Protein AF-A0A0S2DTB0-F1 (afdb_monomer_lite)

Foldseek 3Di:
DVLCVLLVVLLQVQLCVQLVLLCVFAPPDNVLSNLRSVQSSVLLVVLLVVLVVVCVVCVVVLVVQLVVCCVVPVGSDDPPPPPDVSLVVSLVRRLVSQLQSQLQSQLVSQVDPRGPHNRVRSVVSSVVSNVSSVVCSVSCCVSVVPD

Sequence (147 aa):
MKQVFYGFGVFVVAFLIGAGLARFGAPGDDTAMLIGGGMLAVGLVLGYKALEAVALLFAPVVLARMAVRWAATGSPVPRDQRGERGVWLARLIFIPLYGAYSLVTGAIVGAFPGGYGLFLTGLLYGVVGLVFAGLAVGVVLKWFGEN

Radius of gyration: 18.81 Å; chains: 1; bounding box: 42×32×57 Å

Organism: Lysobacter antibioticus (NCBI:txid84531)

Structure (mmCIF, N/CA/C/O backbone):
data_AF-A0A0S2DTB0-F1
#
_entry.id   AF-A0A0S2DTB0-F1
#
loop_
_atom_site.group_PDB
_atom_site.id
_atom_site.type_symbol
_atom_site.label_atom_id
_atom_site.label_alt_id
_atom_site.label_comp_id
_atom_site.label_asym_id
_atom_site.label_entity_id
_atom_site.label_seq_id
_atom_site.pdbx_PDB_ins_code
_atom_site.Cartn_x
_atom_site.Cartn_y
_atom_site.Cartn_z
_atom_site.occupancy
_atom_site.B_iso_or_equiv
_atom_site.auth_seq_id
_atom_site.auth_comp_id
_atom_site.auth_asym_id
_atom_site.auth_atom_id
_atom_site.pdbx_PDB_model_num
ATOM 1 N N . MET A 1 1 ? -9.201 -20.401 6.558 1.00 62.69 1 MET A N 1
ATOM 2 C CA . MET A 1 1 ? -8.931 -20.636 5.114 1.00 62.69 1 MET A CA 1
ATOM 3 C C . MET A 1 1 ? -9.378 -19.482 4.216 1.00 62.69 1 MET A C 1
ATOM 5 O O . MET A 1 1 ? -8.549 -19.002 3.459 1.00 62.69 1 MET A O 1
ATOM 9 N N . LYS A 1 2 ? -10.628 -18.987 4.296 1.00 70.56 2 LYS A N 1
ATOM 10 C CA . LYS A 1 2 ? -11.097 -17.860 3.454 1.00 70.56 2 LYS A CA 1
ATOM 11 C C . LYS A 1 2 ? -10.258 -16.579 3.621 1.00 70.56 2 LYS A C 1
ATOM 13 O O . LYS A 1 2 ? -9.874 -15.995 2.618 1.00 70.56 2 LYS A O 1
ATOM 18 N N . GLN A 1 3 ? -9.898 -16.211 4.857 1.00 68.69 3 GLN A N 1
ATOM 19 C CA . GLN A 1 3 ? -8.997 -15.082 5.157 1.00 68.69 3 GLN A CA 1
ATOM 20 C C . GLN A 1 3 ? -7.650 -15.190 4.426 1.00 68.69 3 GLN A C 1
ATOM 22 O O . GLN A 1 3 ? -7.238 -14.252 3.755 1.00 68.69 3 GLN A O 1
ATOM 27 N N . VAL A 1 4 ? -7.009 -16.363 4.484 1.00 71.38 4 VAL A N 1
ATOM 28 C CA . VAL A 1 4 ? -5.735 -16.633 3.796 1.00 71.38 4 VAL A CA 1
ATOM 29 C C . VAL A 1 4 ? -5.893 -16.495 2.282 1.00 71.38 4 VAL A C 1
ATOM 31 O O . VAL A 1 4 ? -5.035 -15.909 1.637 1.00 71.38 4 VAL A O 1
ATOM 34 N N . PHE A 1 5 ? -7.005 -16.971 1.717 1.00 79.38 5 PHE A N 1
ATOM 35 C CA . PHE A 1 5 ? -7.250 -16.916 0.275 1.00 79.38 5 PHE A CA 1
ATOM 36 C C . PHE A 1 5 ? -7.508 -15.489 -0.230 1.00 79.38 5 PHE A C 1
ATOM 38 O O . PHE A 1 5 ? -6.932 -15.079 -1.233 1.00 79.38 5 PHE A O 1
ATOM 45 N N . TYR A 1 6 ? -8.331 -14.706 0.478 1.00 77.00 6 TYR A N 1
ATOM 46 C CA . TYR A 1 6 ? -8.569 -13.300 0.135 1.00 77.00 6 TYR A CA 1
ATOM 47 C C . TYR A 1 6 ? -7.332 -12.442 0.376 1.00 77.00 6 TYR A C 1
ATOM 49 O O . TYR A 1 6 ? -7.010 -11.602 -0.459 1.00 77.00 6 TYR A O 1
ATOM 57 N N . GLY A 1 7 ? -6.613 -12.682 1.474 1.00 76.88 7 GLY A N 1
ATOM 58 C CA . GLY A 1 7 ? -5.353 -12.012 1.749 1.00 76.88 7 GLY A CA 1
ATOM 59 C C . GLY A 1 7 ? -4.335 -12.279 0.652 1.00 76.88 7 GLY A C 1
ATOM 60 O O . GLY A 1 7 ? -3.883 -11.344 -0.000 1.00 76.88 7 GLY A O 1
ATOM 61 N N . PHE A 1 8 ? -4.061 -13.552 0.370 1.00 82.62 8 PHE A N 1
ATOM 62 C CA . PHE A 1 8 ? -3.176 -13.961 -0.717 1.00 82.62 8 PHE A CA 1
ATOM 63 C C . PHE A 1 8 ? -3.614 -13.390 -2.072 1.00 82.62 8 PHE A C 1
ATOM 65 O O . PHE A 1 8 ? -2.783 -12.876 -2.813 1.00 82.62 8 PHE A O 1
ATOM 72 N N . GLY A 1 9 ? -4.916 -13.389 -2.370 1.00 85.94 9 GLY A N 1
ATOM 73 C CA . GLY A 1 9 ? -5.456 -12.789 -3.589 1.00 85.94 9 GLY A CA 1
ATOM 74 C C . GLY A 1 9 ? -5.116 -11.302 -3.725 1.00 85.94 9 GLY A C 1
ATOM 75 O O . GLY A 1 9 ? -4.672 -10.876 -4.787 1.00 85.94 9 GLY A O 1
ATOM 76 N N . VAL A 1 10 ? -5.244 -10.516 -2.652 1.00 87.00 10 VAL A N 1
ATOM 77 C CA . VAL A 1 10 ? -4.880 -9.087 -2.665 1.00 87.00 10 VAL A CA 1
ATOM 78 C C . VAL A 1 10 ? -3.371 -8.900 -2.861 1.00 87.00 10 VAL A C 1
ATOM 80 O O . VAL A 1 10 ? -2.971 -8.014 -3.614 1.00 87.00 10 VAL A O 1
ATOM 83 N N . PHE A 1 11 ? -2.539 -9.761 -2.266 1.00 88.88 11 PHE A N 1
ATOM 84 C CA . PHE A 1 11 ? -1.087 -9.762 -2.489 1.00 88.88 11 PHE A CA 1
ATOM 85 C C . PHE A 1 11 ? -0.717 -10.054 -3.944 1.00 88.88 11 PHE A C 1
ATOM 87 O O . PHE A 1 11 ? 0.088 -9.331 -4.529 1.00 88.88 11 PHE A O 1
ATOM 94 N N . VAL A 1 12 ? -1.326 -11.079 -4.543 1.00 91.88 12 VAL A N 1
ATOM 95 C CA . VAL A 1 12 ? -1.089 -11.442 -5.945 1.00 91.88 12 VAL A CA 1
ATOM 96 C C . VAL A 1 12 ? -1.540 -10.320 -6.874 1.00 91.88 12 VAL A C 1
ATOM 98 O O . VAL A 1 12 ? -0.808 -9.957 -7.789 1.00 91.88 12 VAL A O 1
ATOM 101 N N . VAL A 1 13 ? -2.705 -9.718 -6.627 1.00 92.25 13 VAL A N 1
ATOM 102 C CA . VAL A 1 13 ? -3.189 -8.589 -7.433 1.00 92.25 13 VAL A CA 1
ATOM 103 C C . VAL A 1 13 ? -2.250 -7.388 -7.316 1.00 92.25 13 VAL A C 1
ATOM 105 O O . VAL A 1 13 ? -1.893 -6.812 -8.340 1.00 92.25 13 VAL A O 1
ATOM 108 N N . ALA A 1 14 ? -1.791 -7.040 -6.111 1.00 90.12 14 ALA A N 1
ATOM 109 C CA . ALA A 1 14 ? -0.823 -5.958 -5.922 1.00 90.12 14 ALA A CA 1
ATOM 110 C C . ALA A 1 14 ? 0.488 -6.226 -6.668 1.00 90.12 14 ALA A C 1
ATOM 112 O O . ALA A 1 14 ? 1.017 -5.332 -7.330 1.00 90.12 14 ALA A O 1
ATOM 113 N N . PHE A 1 15 ? 0.973 -7.468 -6.615 1.00 92.44 15 PHE A N 1
ATOM 114 C CA . PHE A 1 15 ? 2.161 -7.883 -7.347 1.00 92.44 15 PHE A CA 1
ATOM 115 C C . PHE A 1 15 ? 1.976 -7.747 -8.861 1.00 92.44 15 PHE A C 1
ATOM 117 O O . PHE A 1 15 ? 2.818 -7.159 -9.532 1.00 92.44 15 PHE A O 1
ATOM 124 N N . LEU A 1 16 ? 0.860 -8.241 -9.402 1.00 93.50 16 LEU A N 1
ATOM 125 C CA . LEU A 1 16 ? 0.563 -8.162 -10.833 1.00 93.50 16 LEU A CA 1
ATOM 126 C C . LEU A 1 16 ? 0.402 -6.718 -11.310 1.00 93.50 16 LEU A C 1
ATOM 128 O O . LEU A 1 16 ? 0.903 -6.374 -12.378 1.00 93.50 16 LEU A O 1
ATOM 132 N N . ILE A 1 17 ? -0.248 -5.864 -10.513 1.00 92.06 17 ILE A N 1
ATOM 133 C CA . ILE A 1 17 ? -0.342 -4.430 -10.794 1.00 92.06 17 ILE A CA 1
ATOM 134 C C . ILE A 1 17 ? 1.063 -3.830 -10.827 1.00 92.06 17 ILE A C 1
ATOM 136 O O . ILE A 1 17 ? 1.420 -3.190 -11.809 1.00 92.06 17 ILE A O 1
ATOM 140 N N . GLY A 1 18 ? 1.890 -4.068 -9.809 1.00 89.62 18 GLY A N 1
ATOM 141 C CA . GLY A 1 18 ? 3.231 -3.491 -9.752 1.00 89.62 18 GLY A CA 1
ATOM 142 C C . GLY A 1 18 ? 4.176 -3.995 -10.836 1.00 89.62 18 GLY A C 1
ATOM 143 O O . GLY A 1 18 ? 4.921 -3.194 -11.392 1.00 89.62 18 GLY A O 1
ATOM 144 N N . ALA A 1 19 ? 4.116 -5.275 -11.193 1.00 89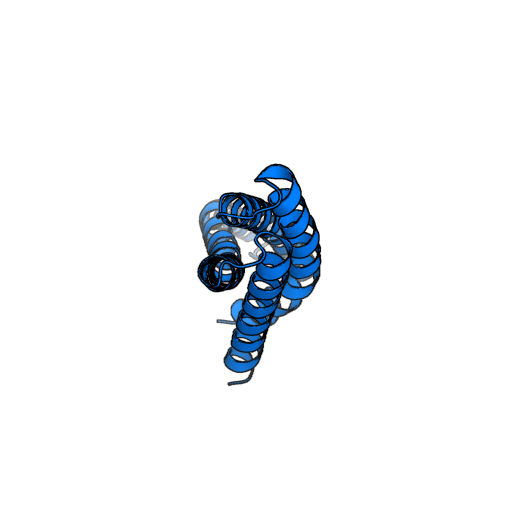.31 19 ALA A N 1
ATOM 145 C CA . ALA A 1 19 ? 4.888 -5.833 -12.300 1.00 89.31 19 ALA A CA 1
ATOM 146 C C . ALA A 1 19 ? 4.391 -5.305 -13.656 1.00 89.31 19 ALA A C 1
ATOM 148 O O . ALA A 1 19 ? 5.186 -4.947 -14.525 1.00 89.31 19 ALA A O 1
ATOM 149 N N . GLY A 1 20 ? 3.070 -5.189 -13.823 1.00 90.12 20 GLY A N 1
ATOM 150 C CA . GLY A 1 20 ? 2.453 -4.618 -15.015 1.00 90.12 20 GLY A CA 1
ATOM 151 C C . GLY A 1 20 ? 2.833 -3.153 -15.214 1.00 90.12 20 GLY A C 1
ATOM 152 O O . GLY A 1 20 ? 3.265 -2.776 -16.299 1.00 90.12 20 GLY A O 1
ATOM 153 N N . LEU A 1 21 ? 2.745 -2.337 -14.161 1.00 88.25 21 LEU A N 1
ATOM 154 C CA . LEU A 1 21 ? 3.161 -0.935 -14.199 1.00 88.25 21 LEU A CA 1
ATOM 155 C C . LEU A 1 21 ? 4.661 -0.791 -14.464 1.00 88.25 21 LEU A C 1
ATOM 157 O O . LEU A 1 21 ? 5.049 0.132 -15.170 1.00 88.25 21 LEU A O 1
ATOM 161 N N . ALA A 1 22 ? 5.494 -1.706 -13.968 1.00 87.38 22 ALA A N 1
ATOM 162 C CA . ALA A 1 22 ? 6.937 -1.669 -14.192 1.00 87.38 22 ALA A CA 1
ATOM 163 C C . ALA A 1 22 ? 7.291 -1.930 -15.652 1.00 87.38 22 ALA A C 1
ATOM 165 O O . ALA A 1 22 ? 8.184 -1.284 -16.185 1.00 87.38 22 ALA A O 1
ATOM 166 N N . ARG A 1 23 ? 6.535 -2.796 -16.334 1.00 86.31 23 ARG A N 1
ATOM 167 C CA . ARG A 1 23 ? 6.694 -3.011 -17.775 1.00 86.31 23 ARG A CA 1
ATOM 168 C C . ARG A 1 23 ? 6.450 -1.744 -18.592 1.00 86.31 23 ARG A C 1
ATOM 170 O O . ARG A 1 23 ? 7.075 -1.571 -19.634 1.00 86.31 23 ARG A O 1
ATOM 177 N N . PHE A 1 24 ? 5.555 -0.875 -18.127 1.00 83.50 24 PHE A N 1
ATOM 178 C CA . PHE A 1 24 ? 5.379 0.450 -18.713 1.00 83.50 24 PHE A CA 1
ATOM 179 C C . PHE A 1 24 ? 6.428 1.434 -18.199 1.00 83.50 24 PHE A C 1
ATOM 181 O O . PHE A 1 24 ? 6.932 2.221 -18.974 1.00 83.50 24 PHE A O 1
ATOM 188 N N . GLY A 1 25 ? 6.768 1.417 -16.914 1.00 78.06 25 GLY A N 1
ATOM 189 C CA . GLY A 1 25 ? 7.648 2.413 -16.307 1.00 78.06 25 GLY A CA 1
ATOM 190 C C . GLY A 1 25 ? 9.125 2.268 -16.668 1.00 78.06 25 GLY A C 1
ATOM 191 O O . GLY A 1 25 ? 9.804 3.287 -16.754 1.00 78.06 25 GLY A O 1
ATOM 192 N N . ALA A 1 26 ? 9.589 1.037 -16.884 1.00 82.06 26 ALA A N 1
ATOM 193 C CA . ALA A 1 26 ? 10.951 0.646 -17.244 1.00 82.06 26 ALA A CA 1
ATOM 194 C C . ALA A 1 26 ? 10.910 -0.529 -18.247 1.00 82.06 26 ALA A C 1
ATOM 196 O O . ALA A 1 26 ? 11.148 -1.687 -17.885 1.00 82.06 26 ALA A O 1
ATOM 197 N N . PRO A 1 27 ? 10.535 -0.265 -19.512 1.00 78.00 27 PRO A N 1
ATOM 198 C CA . PRO A 1 27 ? 10.442 -1.300 -20.531 1.00 78.00 27 PRO A CA 1
ATOM 199 C C . PRO A 1 27 ? 11.817 -1.921 -20.812 1.00 78.00 27 PRO A C 1
ATOM 201 O O . PRO A 1 27 ? 12.748 -1.231 -21.218 1.00 78.00 27 PRO A O 1
ATOM 204 N N . GLY A 1 28 ? 11.920 -3.242 -20.648 1.00 75.25 28 GLY A N 1
ATOM 205 C CA . GLY A 1 28 ? 13.123 -4.014 -20.983 1.00 75.25 28 GLY A CA 1
ATOM 206 C C . GLY A 1 28 ? 13.966 -4.476 -19.792 1.00 75.25 28 GLY A C 1
ATOM 207 O O . GLY A 1 28 ? 14.948 -5.176 -20.019 1.00 75.25 28 GLY A O 1
ATOM 208 N N . ASP A 1 29 ? 13.581 -4.146 -18.554 1.00 82.38 29 ASP A N 1
ATOM 209 C CA . ASP A 1 29 ? 14.237 -4.655 -17.343 1.00 82.38 29 ASP A CA 1
ATOM 210 C C . ASP A 1 29 ? 13.288 -5.556 -16.531 1.00 82.38 29 ASP A C 1
ATOM 212 O O . ASP A 1 29 ? 12.382 -5.096 -15.829 1.00 82.38 29 ASP A O 1
ATOM 216 N N . ASP A 1 30 ? 13.503 -6.870 -16.617 1.00 85.38 30 ASP A N 1
ATOM 217 C CA . ASP A 1 30 ? 12.714 -7.867 -15.882 1.00 85.38 30 ASP A CA 1
ATOM 218 C C . ASP A 1 30 ? 12.893 -7.740 -14.357 1.00 85.38 30 ASP A C 1
ATOM 220 O O . ASP A 1 30 ? 11.992 -8.074 -13.578 1.00 85.38 30 ASP A O 1
ATOM 224 N N . THR A 1 31 ? 14.022 -7.187 -13.907 1.00 86.50 31 THR A N 1
ATOM 225 C CA . THR A 1 31 ? 14.295 -6.916 -12.490 1.00 86.50 31 THR A CA 1
ATOM 226 C C . THR A 1 31 ? 13.369 -5.826 -11.966 1.00 86.50 31 THR A C 1
ATOM 228 O O . THR A 1 31 ? 12.828 -5.948 -10.865 1.00 86.50 31 THR A O 1
ATOM 231 N N . ALA A 1 32 ? 13.122 -4.789 -12.771 1.00 85.62 32 ALA A N 1
ATOM 232 C CA . ALA A 1 32 ? 12.196 -3.716 -12.428 1.00 85.62 32 ALA A CA 1
ATOM 233 C C . ALA A 1 32 ? 10.760 -4.242 -12.260 1.00 85.62 32 ALA A C 1
ATOM 235 O O . ALA A 1 32 ? 10.029 -3.755 -11.397 1.00 85.62 32 ALA A O 1
ATOM 236 N N . MET A 1 33 ? 10.368 -5.283 -13.008 1.00 87.06 33 MET A N 1
ATOM 237 C CA . MET A 1 33 ? 9.063 -5.937 -12.842 1.00 87.06 33 MET A CA 1
ATOM 238 C C . MET A 1 33 ? 8.941 -6.669 -11.509 1.00 87.06 33 MET A C 1
ATOM 240 O O . MET A 1 33 ? 7.942 -6.503 -10.804 1.00 87.06 33 MET A O 1
ATOM 244 N N . LEU A 1 34 ? 9.963 -7.442 -11.137 1.00 89.19 34 LEU A N 1
ATOM 245 C CA . LEU A 1 34 ? 9.988 -8.159 -9.862 1.00 89.19 34 LEU A CA 1
ATOM 246 C C . LEU A 1 34 ? 10.021 -7.194 -8.675 1.00 89.19 34 LEU A C 1
ATOM 248 O O . LEU A 1 34 ? 9.300 -7.397 -7.698 1.00 89.19 34 LEU A O 1
ATOM 252 N N . ILE A 1 35 ? 10.812 -6.125 -8.773 1.00 88.69 35 ILE A N 1
ATOM 253 C CA . ILE A 1 35 ? 10.922 -5.100 -7.732 1.00 88.69 35 ILE A CA 1
ATOM 254 C C . ILE A 1 35 ? 9.624 -4.302 -7.637 1.00 88.69 35 ILE A C 1
ATOM 256 O O . ILE A 1 35 ? 9.082 -4.161 -6.545 1.00 88.69 35 ILE A O 1
ATOM 260 N N . GLY A 1 36 ? 9.069 -3.846 -8.761 1.00 87.75 36 GLY A N 1
ATOM 261 C CA . GLY A 1 36 ? 7.815 -3.100 -8.790 1.00 87.75 36 GLY A CA 1
ATOM 262 C C . GLY A 1 36 ? 6.645 -3.902 -8.224 1.00 87.75 36 GLY A C 1
ATOM 263 O O . GLY A 1 36 ? 5.905 -3.392 -7.383 1.00 87.75 36 GLY A O 1
ATOM 264 N N . GLY A 1 37 ? 6.497 -5.166 -8.632 1.00 88.12 37 GLY A N 1
ATOM 265 C CA . GLY A 1 37 ? 5.479 -6.069 -8.094 1.00 88.12 37 GLY A CA 1
ATOM 266 C C . GLY A 1 37 ? 5.705 -6.398 -6.619 1.00 88.12 37 GLY A C 1
ATOM 267 O O . GLY A 1 37 ? 4.792 -6.275 -5.800 1.00 88.12 37 GLY A O 1
ATOM 268 N N . GLY A 1 38 ? 6.932 -6.779 -6.262 1.00 90.38 38 GLY A N 1
ATOM 269 C CA . GLY A 1 38 ? 7.299 -7.151 -4.898 1.00 90.38 38 GLY A CA 1
ATOM 270 C C . GLY A 1 38 ? 7.101 -6.004 -3.912 1.00 90.38 38 GLY A C 1
ATOM 271 O O . GLY A 1 38 ? 6.484 -6.192 -2.867 1.00 90.38 38 GLY A O 1
ATOM 272 N N . MET A 1 39 ? 7.548 -4.799 -4.262 1.00 90.88 39 MET A N 1
ATOM 273 C CA . MET A 1 39 ? 7.382 -3.620 -3.418 1.00 90.88 39 MET A CA 1
ATOM 274 C C . MET A 1 39 ? 5.907 -3.253 -3.253 1.00 90.88 39 MET A C 1
ATOM 276 O O . MET A 1 39 ? 5.462 -3.099 -2.120 1.00 90.88 39 MET A O 1
ATOM 280 N N . LEU A 1 40 ? 5.104 -3.203 -4.323 1.00 89.75 40 LEU A N 1
ATOM 281 C CA . LEU A 1 40 ? 3.667 -2.900 -4.192 1.00 89.75 40 LEU A CA 1
ATOM 282 C C . LEU A 1 40 ? 2.930 -3.905 -3.292 1.00 89.75 40 LEU A C 1
ATOM 284 O O . LEU A 1 40 ? 2.049 -3.521 -2.515 1.00 89.75 40 LEU A O 1
ATOM 288 N N . ALA A 1 41 ? 3.314 -5.180 -3.359 1.00 90.62 41 ALA A N 1
ATOM 289 C CA . ALA A 1 41 ? 2.809 -6.219 -2.472 1.00 90.62 41 ALA A CA 1
ATOM 290 C C . ALA A 1 41 ? 3.271 -6.007 -1.015 1.00 90.62 41 ALA A C 1
ATOM 292 O O . ALA A 1 41 ? 2.450 -6.034 -0.099 1.00 90.62 41 ALA A O 1
ATOM 293 N N . VAL A 1 42 ? 4.554 -5.712 -0.780 1.00 90.88 42 VAL A N 1
ATOM 294 C CA . VAL A 1 42 ? 5.093 -5.377 0.555 1.00 90.88 42 VAL A CA 1
ATOM 295 C C . VAL A 1 42 ? 4.420 -4.135 1.145 1.00 90.88 42 VAL A C 1
ATOM 297 O O . VAL A 1 42 ? 4.148 -4.095 2.347 1.00 90.88 42 VAL A O 1
ATOM 300 N N . GLY A 1 43 ? 4.064 -3.157 0.311 1.00 86.81 43 GLY A N 1
ATOM 301 C CA . GLY A 1 43 ? 3.324 -1.965 0.716 1.00 86.81 43 GLY A CA 1
ATOM 302 C C . GLY A 1 43 ? 2.017 -2.284 1.447 1.00 86.81 43 GLY A C 1
ATOM 303 O O . GLY A 1 43 ? 1.616 -1.531 2.332 1.00 86.81 43 GLY A O 1
ATOM 304 N N . LEU A 1 44 ? 1.373 -3.423 1.151 1.00 87.25 44 LEU A N 1
ATOM 305 C CA . LEU A 1 44 ? 0.144 -3.846 1.832 1.00 87.25 44 LEU A CA 1
ATOM 306 C C . LEU A 1 44 ? 0.424 -4.260 3.275 1.00 87.25 44 LEU A C 1
ATOM 308 O O . LEU A 1 44 ? -0.315 -3.869 4.178 1.00 87.25 44 LEU A O 1
ATOM 312 N N . VAL A 1 45 ? 1.509 -5.014 3.493 1.00 87.06 45 VAL A N 1
ATOM 313 C CA . VAL A 1 45 ? 1.978 -5.381 4.839 1.00 87.06 45 VAL A CA 1
ATOM 314 C C . VAL A 1 45 ? 2.303 -4.118 5.616 1.00 87.06 45 VAL A C 1
ATOM 316 O O . VAL A 1 45 ? 1.893 -3.979 6.764 1.00 87.06 45 VAL A O 1
ATOM 319 N N . LEU A 1 46 ? 3.016 -3.190 4.981 1.00 87.38 46 LEU A N 1
ATOM 320 C CA . LEU A 1 46 ? 3.458 -1.956 5.613 1.00 87.38 46 LEU A CA 1
ATOM 321 C C . LEU A 1 46 ? 2.266 -1.069 5.996 1.00 87.38 46 LEU A C 1
ATOM 323 O O . LEU A 1 46 ? 2.197 -0.589 7.126 1.00 87.38 46 LEU A O 1
ATOM 327 N N . GLY A 1 47 ? 1.281 -0.939 5.104 1.00 83.88 47 GLY A N 1
ATOM 328 C CA . GLY A 1 47 ? 0.021 -0.254 5.378 1.00 83.88 47 GLY A CA 1
ATOM 329 C C . GLY A 1 47 ? -0.760 -0.892 6.526 1.00 83.88 47 GLY A C 1
ATOM 330 O O . GLY A 1 47 ? -1.226 -0.194 7.424 1.00 83.88 47 GLY A O 1
ATOM 331 N N . TYR A 1 48 ? -0.858 -2.222 6.541 1.00 83.62 48 TYR A N 1
ATOM 332 C CA . TYR A 1 48 ? -1.528 -2.956 7.611 1.00 83.62 48 TYR A CA 1
ATOM 333 C C . TYR A 1 48 ? -0.803 -2.810 8.963 1.00 83.62 48 TYR A C 1
ATOM 335 O O . TYR A 1 48 ? -1.427 -2.499 9.975 1.00 83.62 48 TYR A O 1
ATOM 343 N N . LYS A 1 49 ? 0.526 -2.940 8.992 1.00 84.50 49 LYS A N 1
ATOM 344 C CA . LYS A 1 49 ? 1.324 -2.760 10.214 1.00 84.50 49 LYS A CA 1
ATOM 345 C C . LYS A 1 49 ? 1.315 -1.329 10.730 1.00 84.50 49 LYS A C 1
ATOM 347 O O . LYS A 1 49 ? 1.340 -1.123 11.940 1.00 84.50 49 LYS A O 1
ATOM 352 N N . ALA A 1 50 ? 1.207 -0.340 9.851 1.00 82.88 50 ALA A N 1
ATOM 353 C CA . ALA A 1 50 ? 1.018 1.037 10.278 1.00 82.88 50 ALA A CA 1
ATOM 354 C C . ALA A 1 50 ? -0.331 1.249 10.978 1.00 82.88 50 ALA A C 1
ATOM 356 O O . ALA A 1 50 ? -0.388 1.991 11.955 1.00 82.88 50 ALA A O 1
ATOM 357 N N . LEU A 1 51 ? -1.402 0.572 10.544 1.00 82.81 51 LEU A N 1
ATOM 358 C CA . LEU A 1 51 ? -2.685 0.615 11.254 1.00 82.81 51 LEU A CA 1
ATOM 359 C C . LEU A 1 51 ? -2.563 0.056 12.674 1.00 82.81 51 LEU A C 1
ATOM 361 O O . LEU A 1 51 ? -3.048 0.686 13.613 1.00 82.81 51 LEU A O 1
ATOM 365 N N . GLU A 1 52 ? -1.881 -1.080 12.841 1.00 80.56 52 GLU A N 1
ATOM 366 C CA . GLU A 1 52 ? -1.598 -1.653 14.164 1.00 80.56 52 GLU A CA 1
ATOM 367 C C . GLU A 1 52 ? -0.761 -0.695 15.026 1.00 80.56 52 GLU A C 1
ATOM 369 O O . GLU A 1 52 ? -1.092 -0.452 16.185 1.00 80.56 52 GLU A O 1
ATOM 374 N N . ALA A 1 53 ? 0.292 -0.101 14.458 1.00 82.69 53 ALA A N 1
ATOM 375 C CA . ALA A 1 53 ? 1.161 0.834 15.168 1.00 82.69 53 ALA A CA 1
ATOM 376 C C . ALA A 1 53 ? 0.406 2.087 15.635 1.00 82.69 53 ALA A C 1
ATOM 378 O O . ALA A 1 53 ? 0.559 2.517 16.778 1.00 82.69 53 ALA A O 1
ATOM 379 N N . VAL A 1 54 ? -0.453 2.652 14.781 1.00 81.44 54 VAL A N 1
ATOM 380 C CA . VAL A 1 54 ? -1.300 3.791 15.152 1.00 81.44 54 VAL A CA 1
ATOM 381 C C . VAL A 1 54 ? -2.301 3.379 16.231 1.00 81.44 54 VAL A C 1
ATOM 383 O O . VAL A 1 54 ? -2.464 4.096 17.216 1.00 81.44 54 VAL A O 1
ATOM 386 N N . ALA A 1 55 ? -2.932 2.209 16.109 1.00 78.62 55 ALA A N 1
ATOM 387 C CA . ALA A 1 55 ? -3.843 1.708 17.135 1.00 78.62 55 ALA A CA 1
ATOM 388 C C . ALA A 1 55 ? -3.147 1.556 18.499 1.00 78.62 55 ALA A C 1
ATOM 390 O O . ALA A 1 55 ? -3.697 1.984 19.513 1.00 78.62 55 ALA A O 1
ATOM 391 N N . LEU A 1 56 ? -1.919 1.028 18.523 1.00 81.38 56 LEU A N 1
ATOM 392 C CA . LEU A 1 56 ? -1.101 0.906 19.733 1.00 81.38 56 LEU A CA 1
ATOM 393 C C . LEU A 1 56 ? -0.724 2.268 20.322 1.00 81.38 56 LEU A C 1
ATOM 395 O O . LEU A 1 56 ? -0.809 2.451 21.535 1.00 81.38 56 LEU A O 1
ATOM 399 N N . LEU A 1 57 ? -0.370 3.242 19.482 1.00 82.25 57 LEU A N 1
ATOM 400 C CA . LEU A 1 57 ? -0.028 4.594 19.926 1.00 82.25 57 LEU A CA 1
ATOM 401 C C . LEU A 1 57 ? -1.215 5.296 20.602 1.00 82.25 57 LEU A C 1
ATOM 403 O O . LEU A 1 57 ? -1.044 6.006 21.592 1.00 82.25 57 LEU A O 1
ATOM 407 N N . PHE A 1 58 ? -2.428 5.081 20.088 1.00 77.81 58 PHE A N 1
ATOM 408 C CA . PHE A 1 58 ? -3.649 5.664 20.646 1.00 77.81 58 PHE A CA 1
ATOM 409 C C . PHE A 1 58 ? -4.300 4.811 21.741 1.00 77.81 58 PHE A C 1
ATOM 411 O O . PHE A 1 58 ? -5.190 5.310 22.437 1.00 77.81 58 PHE A O 1
ATOM 418 N N . ALA A 1 59 ? -3.851 3.571 21.956 1.00 77.38 59 ALA A N 1
ATOM 419 C CA . ALA A 1 59 ? -4.400 2.683 22.977 1.00 77.38 59 ALA A CA 1
ATOM 420 C C . ALA A 1 59 ? -4.415 3.313 24.387 1.00 77.38 59 ALA A C 1
ATOM 422 O O . ALA A 1 59 ? -5.473 3.269 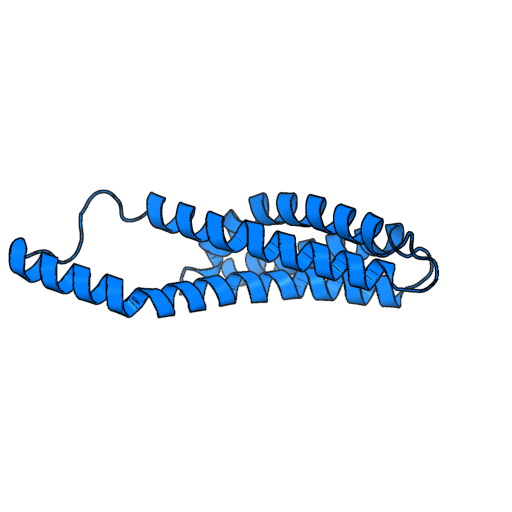25.018 1.00 77.38 59 ALA A O 1
ATOM 423 N N . PRO A 1 60 ? -3.352 3.992 24.876 1.00 77.50 60 PRO A N 1
ATOM 424 C CA . PRO A 1 60 ? -3.372 4.634 26.194 1.00 77.50 60 PRO A CA 1
ATOM 425 C C . PRO A 1 60 ? -4.454 5.714 26.320 1.00 77.50 60 PRO A C 1
ATOM 427 O O . PRO A 1 60 ? -5.140 5.802 27.337 1.00 77.50 60 PRO A O 1
ATOM 430 N N . VAL A 1 61 ? -4.658 6.511 25.268 1.00 80.00 61 VAL A N 1
ATOM 431 C CA . VAL A 1 61 ? -5.667 7.583 25.240 1.00 80.00 61 VAL A CA 1
ATOM 432 C C . VAL A 1 61 ? -7.078 6.999 25.233 1.00 80.00 61 VAL A C 1
ATOM 434 O O . VAL A 1 61 ? -7.971 7.499 25.922 1.00 80.00 61 VAL A O 1
ATOM 437 N N . VAL A 1 62 ? -7.288 5.930 24.463 1.00 75.62 62 VAL A N 1
ATOM 438 C CA . VAL A 1 62 ? -8.570 5.224 24.400 1.00 75.62 62 VAL A CA 1
ATOM 439 C C . VAL A 1 62 ? -8.894 4.585 25.750 1.00 75.62 62 VAL A C 1
ATOM 441 O O . VAL A 1 62 ? -9.999 4.783 26.253 1.00 75.62 62 VAL A O 1
ATOM 444 N N . LEU A 1 63 ? -7.930 3.905 26.376 1.00 76.62 63 LEU A N 1
ATOM 445 C CA . LEU A 1 63 ? -8.085 3.301 27.701 1.00 76.62 63 LEU A CA 1
ATOM 446 C C . LEU A 1 63 ? -8.370 4.354 28.779 1.00 76.62 63 LEU A C 1
ATOM 448 O O . LEU A 1 63 ? -9.299 4.180 29.565 1.00 76.62 63 LEU A O 1
ATOM 452 N N . ALA A 1 64 ? -7.657 5.484 28.771 1.00 79.94 64 ALA A N 1
ATOM 453 C CA . ALA A 1 64 ? -7.912 6.589 29.693 1.00 79.94 64 ALA A CA 1
ATOM 454 C C . ALA A 1 64 ? -9.336 7.151 29.535 1.00 79.94 64 ALA A C 1
ATOM 456 O O . ALA A 1 64 ? -10.041 7.367 30.520 1.00 79.94 64 ALA A O 1
ATOM 457 N N . ARG A 1 65 ? -9.813 7.326 28.295 1.00 77.69 65 ARG A N 1
ATOM 458 C CA . ARG A 1 65 ? -11.197 7.756 28.029 1.00 77.69 65 ARG A CA 1
ATOM 459 C C . ARG A 1 65 ? -12.233 6.723 28.465 1.00 77.69 65 ARG A C 1
ATOM 461 O O . ARG A 1 65 ? -13.287 7.116 28.965 1.00 77.69 65 ARG A O 1
ATOM 468 N N . MET A 1 66 ? -11.956 5.433 28.281 1.00 75.50 66 MET A N 1
ATOM 469 C CA . MET A 1 66 ? -12.823 4.353 28.762 1.00 75.50 66 MET A CA 1
ATOM 470 C C . MET A 1 66 ? -12.907 4.355 30.289 1.00 75.50 66 MET A C 1
ATOM 472 O O . MET A 1 66 ? -14.008 4.250 30.819 1.00 75.50 66 MET A O 1
ATOM 476 N N . ALA A 1 67 ? -11.787 4.559 30.987 1.00 80.44 67 ALA A N 1
ATOM 477 C CA . ALA A 1 67 ? -11.749 4.653 32.445 1.00 80.44 67 ALA A CA 1
ATOM 478 C C . ALA A 1 67 ? -12.545 5.861 32.968 1.00 80.44 67 ALA A C 1
ATOM 480 O O . ALA A 1 67 ? -13.386 5.707 33.850 1.00 80.44 67 ALA A O 1
ATOM 481 N N . VAL A 1 68 ? -12.359 7.045 32.370 1.00 81.69 68 VAL A N 1
ATOM 482 C CA . VAL A 1 68 ? -13.122 8.257 32.730 1.00 81.69 68 VAL A CA 1
ATOM 483 C C . VAL A 1 68 ? -14.621 8.065 32.490 1.00 81.69 68 VAL A C 1
ATOM 485 O O . VAL A 1 68 ? -15.443 8.442 33.322 1.00 81.69 68 VAL A O 1
ATOM 488 N N . ARG A 1 69 ? -15.008 7.447 31.370 1.00 78.19 69 ARG A N 1
ATOM 489 C CA . ARG A 1 69 ? -16.422 7.166 31.085 1.00 78.19 69 ARG A CA 1
ATOM 490 C C . ARG A 1 69 ? -17.012 6.114 31.998 1.00 78.19 69 ARG A C 1
ATOM 492 O O . ARG A 1 69 ? -18.156 6.265 32.413 1.00 78.19 69 ARG A O 1
ATOM 499 N N . TRP A 1 70 ? -16.255 5.075 32.312 1.00 80.88 70 TRP A N 1
ATOM 500 C CA . TRP A 1 70 ? -16.688 4.061 33.256 1.00 80.88 70 TRP A CA 1
ATOM 501 C C . TRP A 1 70 ? -16.949 4.679 34.633 1.00 80.88 70 TRP A C 1
ATOM 503 O O . TRP A 1 70 ? -18.009 4.437 35.202 1.00 80.88 70 TRP A O 1
ATOM 513 N N . ALA A 1 71 ? -16.074 5.582 35.087 1.00 79.06 71 ALA A N 1
ATOM 514 C CA . ALA A 1 71 ? -16.282 6.350 36.312 1.00 79.06 71 ALA A CA 1
ATOM 515 C C . ALA A 1 71 ? -17.530 7.256 36.259 1.00 79.06 71 ALA A C 1
ATOM 517 O O . ALA A 1 71 ? -18.227 7.393 37.257 1.00 79.06 71 ALA A O 1
ATOM 518 N N . ALA A 1 72 ? -17.840 7.853 35.104 1.00 82.62 72 ALA A N 1
ATOM 519 C CA . ALA A 1 72 ? -18.967 8.780 34.961 1.00 82.62 72 ALA A CA 1
ATOM 520 C C . ALA A 1 72 ? -20.327 8.114 34.666 1.00 82.62 72 ALA A C 1
ATOM 522 O O . ALA A 1 72 ? -21.368 8.665 35.004 1.00 82.62 72 ALA A O 1
ATOM 523 N N . THR A 1 73 ? -20.343 6.969 33.979 1.00 76.62 73 THR A N 1
ATOM 524 C CA . THR A 1 73 ? -21.568 6.378 33.396 1.00 76.62 73 THR A CA 1
ATOM 525 C C . THR A 1 73 ? -21.747 4.891 33.694 1.00 76.62 73 THR A C 1
ATOM 527 O O . THR A 1 73 ? -22.719 4.292 33.241 1.00 76.62 73 THR A O 1
ATOM 530 N N . GLY A 1 74 ? -20.813 4.255 34.411 1.00 79.19 74 GLY A N 1
ATOM 531 C CA . GLY A 1 74 ? -20.848 2.820 34.713 1.00 79.19 74 GLY A CA 1
ATOM 532 C C . GLY A 1 74 ? -20.636 1.908 33.497 1.00 79.19 74 GLY A C 1
ATOM 533 O O . GLY A 1 74 ? -20.533 0.693 33.652 1.00 79.19 74 GLY A O 1
ATOM 534 N N . SER A 1 75 ? -20.512 2.466 32.287 1.00 71.69 75 SER A N 1
ATOM 535 C CA . SER A 1 75 ? -20.264 1.719 31.055 1.00 71.69 75 SER A CA 1
ATOM 536 C C . SER A 1 75 ? -19.025 2.250 30.328 1.00 71.69 75 SER A C 1
ATOM 538 O O . SER A 1 75 ? -18.949 3.442 30.025 1.00 71.69 75 SER A O 1
ATOM 540 N N . PRO A 1 76 ? -18.043 1.390 30.008 1.00 63.59 76 PRO A N 1
ATOM 541 C CA . PRO A 1 76 ? -16.812 1.828 29.360 1.00 63.59 76 PRO A CA 1
ATOM 542 C C . PRO A 1 76 ? -16.987 2.158 27.869 1.00 63.59 76 PRO A C 1
ATOM 544 O O . PRO A 1 76 ? -16.101 2.788 27.290 1.00 63.59 76 PRO A O 1
ATOM 547 N N . VAL A 1 77 ? -18.090 1.756 27.211 1.00 63.44 77 VAL A N 1
ATOM 548 C CA . VAL A 1 77 ? -18.214 1.872 25.745 1.00 63.44 77 VAL A CA 1
ATOM 549 C C . VAL A 1 77 ? -19.590 2.381 25.287 1.00 63.44 77 VAL A C 1
ATOM 551 O O . VAL A 1 77 ? -20.606 1.810 25.675 1.00 63.44 77 VAL A O 1
ATOM 554 N N . PRO A 1 78 ? -19.655 3.421 24.426 1.00 62.81 78 PRO A N 1
ATOM 555 C CA . PRO A 1 78 ? -20.914 3.885 23.840 1.00 62.81 78 PRO A CA 1
ATOM 556 C C . PRO A 1 78 ? -21.509 2.836 22.888 1.00 62.81 78 PRO A C 1
ATOM 558 O O . PRO A 1 78 ? -20.786 2.258 22.073 1.00 62.81 78 PRO A O 1
ATOM 561 N N . ARG A 1 79 ? -22.827 2.614 22.976 1.00 59.00 79 ARG A N 1
ATOM 562 C CA . ARG A 1 79 ? -23.548 1.566 22.230 1.00 59.00 79 ARG A CA 1
ATOM 563 C C . ARG A 1 79 ? -23.660 1.820 20.716 1.00 59.00 79 ARG A C 1
ATOM 565 O O . ARG A 1 79 ? -23.741 0.849 19.973 1.00 59.00 79 ARG A O 1
ATOM 572 N N . ASP A 1 80 ? -23.517 3.064 20.247 1.00 57.03 80 ASP A N 1
ATOM 573 C CA . ASP A 1 80 ? -24.048 3.439 18.921 1.00 57.03 80 ASP A CA 1
ATOM 574 C C . ASP A 1 80 ? -23.007 3.792 17.833 1.00 57.03 80 ASP A C 1
ATOM 576 O O . ASP A 1 80 ? -23.385 4.208 16.746 1.00 57.03 80 ASP A O 1
ATOM 580 N N . GLN A 1 81 ? -21.690 3.662 18.068 1.00 55.44 81 GLN A N 1
ATOM 581 C CA . GLN A 1 81 ? -20.668 4.125 17.089 1.00 55.44 81 GLN A CA 1
ATOM 582 C C . GLN A 1 81 ? -19.481 3.173 16.865 1.00 55.44 81 GLN A C 1
ATOM 584 O O . GLN A 1 81 ? -18.452 3.570 16.315 1.00 55.44 81 GLN A O 1
ATOM 589 N N . ARG A 1 82 ? -19.597 1.910 17.289 1.00 55.19 82 ARG A N 1
ATOM 590 C CA . ARG A 1 82 ? -18.473 0.955 17.318 1.00 55.19 82 ARG A CA 1
ATOM 591 C C . ARG A 1 82 ? -17.903 0.584 15.941 1.00 55.19 82 ARG A C 1
ATOM 593 O O . ARG A 1 82 ? -16.721 0.273 15.871 1.00 55.19 82 ARG A O 1
ATOM 600 N N . GLY A 1 83 ? -18.707 0.613 14.8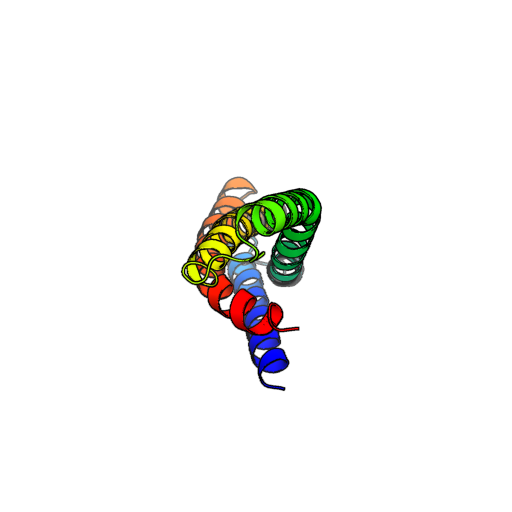76 1.00 57.97 83 GLY A N 1
ATOM 601 C CA . GLY A 1 83 ? -18.303 0.109 13.555 1.00 57.97 83 GLY A CA 1
ATOM 602 C C . GLY A 1 83 ? -17.765 1.172 12.593 1.00 57.97 83 GLY A C 1
ATOM 603 O O . GLY A 1 83 ? -16.678 1.025 12.043 1.00 57.97 83 GLY A O 1
ATOM 604 N N . GLU A 1 84 ? -18.502 2.263 12.383 1.00 61.78 84 GLU A N 1
ATOM 605 C CA . GLU A 1 84 ? -18.246 3.152 11.237 1.00 61.78 84 GLU A CA 1
ATOM 606 C C . GLU A 1 84 ? -17.035 4.073 11.418 1.00 61.78 84 GLU A C 1
ATOM 608 O O . GLU A 1 84 ? -16.250 4.253 10.486 1.00 61.78 84 GLU A O 1
ATOM 613 N N . ARG A 1 85 ? -16.825 4.622 12.624 1.00 64.31 85 ARG A N 1
ATOM 614 C CA . ARG A 1 85 ? -15.708 5.551 12.878 1.00 64.31 85 ARG A CA 1
ATOM 615 C C . ARG A 1 85 ? -14.342 4.871 12.793 1.00 64.31 85 ARG A C 1
ATOM 617 O O . ARG A 1 85 ? -13.410 5.469 12.264 1.00 64.31 85 ARG A O 1
ATOM 624 N N . GLY A 1 86 ? -14.229 3.632 13.277 1.00 67.44 86 GLY A N 1
ATOM 625 C CA . GLY A 1 86 ? -12.981 2.861 13.222 1.00 67.44 86 GLY A CA 1
ATOM 626 C C . GLY A 1 86 ? -12.574 2.519 11.788 1.00 67.44 86 GLY A C 1
ATOM 627 O O . GLY A 1 86 ? -11.420 2.702 11.409 1.00 67.44 86 GLY A O 1
ATOM 628 N N . VAL A 1 87 ? -13.545 2.124 10.958 1.00 73.06 87 VAL A N 1
ATOM 629 C CA . VAL A 1 87 ? -13.320 1.845 9.532 1.00 73.06 87 VAL A CA 1
ATOM 630 C C . VAL A 1 87 ? -12.902 3.111 8.780 1.00 73.06 87 VAL A C 1
ATOM 632 O O . VAL A 1 87 ? -12.005 3.056 7.941 1.00 73.06 87 VAL A O 1
ATOM 635 N N . TRP A 1 88 ? -13.505 4.262 9.092 1.00 78.38 88 TRP A N 1
ATOM 636 C CA . TRP A 1 88 ? -13.147 5.534 8.456 1.00 78.38 88 TRP A CA 1
ATOM 637 C C . TRP A 1 88 ? -11.726 5.984 8.812 1.00 78.38 88 TRP A C 1
ATOM 639 O O . TRP A 1 88 ? -10.964 6.374 7.929 1.00 78.38 88 TRP A O 1
ATOM 649 N N . LEU A 1 89 ? -11.341 5.865 10.088 1.00 77.69 89 LEU A N 1
ATOM 650 C CA . LEU A 1 89 ? -9.987 6.189 10.540 1.00 77.69 89 LEU A CA 1
ATOM 651 C C . LEU A 1 89 ? -8.941 5.283 9.880 1.00 77.69 89 LEU A C 1
ATOM 653 O O . LEU A 1 89 ? -7.892 5.747 9.444 1.00 77.69 89 LEU A O 1
ATOM 657 N N . ALA A 1 90 ? -9.249 3.993 9.753 1.00 79.00 90 ALA A N 1
ATOM 658 C CA . ALA A 1 90 ? -8.347 3.052 9.112 1.00 79.00 90 ALA A CA 1
ATOM 659 C C . ALA A 1 90 ? -8.181 3.341 7.609 1.00 79.00 90 ALA A C 1
ATOM 661 O O . ALA A 1 90 ? -7.072 3.266 7.087 1.00 79.00 90 ALA A O 1
ATOM 662 N N . ARG A 1 91 ? -9.245 3.772 6.916 1.00 85.00 91 ARG A N 1
ATOM 663 C CA . ARG A 1 91 ? -9.151 4.259 5.527 1.00 85.00 91 ARG A CA 1
ATOM 664 C C . ARG A 1 91 ? -8.280 5.508 5.409 1.00 85.00 91 ARG A C 1
ATOM 666 O O . ARG A 1 91 ? -7.440 5.565 4.514 1.00 85.00 91 ARG A O 1
ATOM 673 N N . LEU A 1 92 ? -8.446 6.462 6.327 1.00 85.62 92 LEU A N 1
ATOM 674 C CA . LEU A 1 92 ? -7.655 7.695 6.378 1.00 85.62 92 LEU A CA 1
ATOM 675 C C . LEU A 1 92 ? -6.160 7.458 6.575 1.00 85.62 92 LEU A C 1
ATOM 677 O O . LEU A 1 92 ? -5.371 8.296 6.166 1.00 85.62 92 LEU A O 1
ATOM 681 N N . ILE A 1 93 ? -5.767 6.361 7.216 1.00 85.50 93 ILE A N 1
ATOM 682 C CA . ILE A 1 93 ? -4.354 6.042 7.442 1.00 85.50 93 ILE A CA 1
ATOM 683 C C . ILE A 1 93 ? -3.828 5.180 6.294 1.00 85.50 93 ILE A C 1
ATOM 685 O O . ILE A 1 93 ? -2.795 5.486 5.703 1.00 85.50 93 ILE A O 1
ATOM 689 N N . PHE A 1 94 ? -4.559 4.121 5.945 1.00 87.69 94 PHE A N 1
ATOM 690 C CA . PHE A 1 94 ? -4.109 3.124 4.982 1.00 87.69 94 PHE A CA 1
ATOM 691 C C . PHE A 1 94 ? -3.960 3.692 3.569 1.00 87.69 94 PHE A C 1
ATOM 693 O O . PHE A 1 94 ? -2.929 3.483 2.938 1.00 87.69 94 PHE A O 1
ATOM 700 N N . ILE A 1 95 ? -4.966 4.421 3.073 1.00 90.44 95 ILE A N 1
ATOM 701 C CA . ILE A 1 95 ? -4.990 4.917 1.689 1.00 90.44 95 ILE A CA 1
ATOM 702 C C . ILE A 1 95 ? -3.819 5.868 1.396 1.00 90.44 95 ILE A C 1
ATOM 704 O O . ILE A 1 95 ? -3.078 5.596 0.450 1.00 90.44 95 ILE A O 1
ATOM 708 N N . PRO A 1 96 ? -3.595 6.953 2.166 1.00 90.12 96 PRO A N 1
ATOM 709 C CA . PRO A 1 96 ? -2.493 7.861 1.874 1.00 90.12 96 PRO A CA 1
ATOM 710 C C . PRO A 1 96 ? -1.130 7.221 2.121 1.00 90.12 96 PRO A C 1
ATOM 712 O O . PRO A 1 96 ? -0.207 7.487 1.358 1.00 90.12 96 PRO A O 1
ATOM 715 N N . LEU A 1 97 ? -0.992 6.351 3.127 1.00 90.44 97 LEU A N 1
ATOM 716 C CA . LEU A 1 97 ? 0.280 5.681 3.383 1.00 90.44 97 LEU A CA 1
ATOM 717 C C . LEU A 1 97 ? 0.640 4.711 2.254 1.00 90.44 97 LEU A C 1
ATOM 719 O O . LEU A 1 97 ? 1.766 4.729 1.760 1.00 90.44 97 LEU A O 1
ATOM 723 N N . TYR A 1 98 ? -0.324 3.908 1.803 1.00 91.06 98 TYR A N 1
ATOM 724 C CA . TYR A 1 98 ? -0.131 3.014 0.668 1.00 91.06 98 TYR A CA 1
ATOM 725 C C . TYR A 1 98 ? 0.110 3.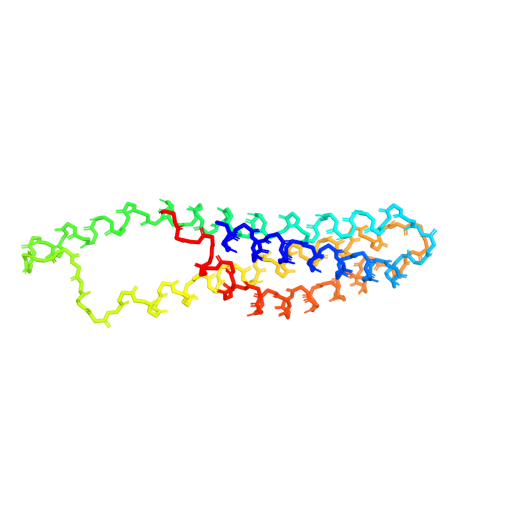792 -0.631 1.00 91.06 98 TYR A C 1
ATOM 727 O O . TYR A 1 98 ? 0.978 3.421 -1.418 1.00 91.06 98 TYR A O 1
ATOM 735 N N . GLY A 1 99 ? -0.602 4.903 -0.843 1.00 91.19 99 GLY A N 1
ATOM 736 C CA . GLY A 1 99 ? -0.381 5.802 -1.977 1.00 91.19 99 GLY A CA 1
ATOM 737 C C . GLY A 1 99 ? 1.023 6.413 -1.981 1.00 91.19 99 GLY A C 1
ATOM 738 O O . GLY A 1 99 ? 1.700 6.382 -3.005 1.00 91.19 99 GLY A O 1
ATOM 739 N N . ALA A 1 100 ? 1.502 6.894 -0.830 1.00 92.56 100 ALA A N 1
ATOM 740 C CA . ALA A 1 100 ? 2.860 7.414 -0.671 1.00 92.56 100 ALA A CA 1
ATOM 741 C C . ALA A 1 100 ? 3.917 6.328 -0.907 1.00 92.56 100 ALA A C 1
ATOM 743 O O . ALA A 1 100 ? 4.890 6.547 -1.624 1.00 92.56 100 ALA A O 1
ATOM 744 N N . TYR A 1 101 ? 3.699 5.129 -0.369 1.00 93.25 101 TYR A N 1
ATOM 745 C CA . TYR A 1 101 ? 4.578 3.990 -0.613 1.00 93.25 101 TYR A CA 1
ATOM 746 C C . TYR A 1 101 ? 4.602 3.598 -2.100 1.00 93.25 101 TYR A C 1
ATOM 748 O O . TYR A 1 101 ? 5.659 3.297 -2.657 1.00 93.25 101 TYR A O 1
ATOM 756 N N . SER A 1 102 ? 3.450 3.653 -2.770 1.00 91.44 102 SER A N 1
ATOM 757 C CA . SER A 1 102 ? 3.337 3.382 -4.205 1.00 91.44 102 SER A CA 1
ATOM 758 C C . SER A 1 102 ? 4.069 4.441 -5.032 1.00 91.44 102 SER A C 1
ATOM 760 O O . SER A 1 102 ? 4.821 4.075 -5.929 1.00 91.44 102 SER A O 1
ATOM 762 N N . LEU A 1 103 ? 3.948 5.731 -4.689 1.00 93.38 103 LEU A N 1
ATOM 763 C CA . LEU A 1 103 ? 4.731 6.816 -5.303 1.00 93.38 103 LEU A CA 1
ATOM 764 C C . LEU A 1 103 ? 6.239 6.536 -5.220 1.00 93.38 103 LEU A C 1
ATOM 766 O O . LEU A 1 103 ? 6.940 6.616 -6.226 1.00 93.38 103 LEU A O 1
ATOM 770 N N . VAL A 1 104 ? 6.728 6.170 -4.031 1.00 93.75 104 VAL A N 1
ATOM 771 C CA . VAL A 1 104 ? 8.143 5.832 -3.800 1.00 93.75 104 VAL A CA 1
ATOM 772 C C . VAL A 1 104 ? 8.550 4.609 -4.622 1.00 93.75 104 VAL A C 1
ATOM 774 O O . VAL A 1 104 ? 9.600 4.616 -5.258 1.00 93.75 104 VAL A O 1
ATOM 777 N N . THR A 1 105 ? 7.697 3.586 -4.666 1.00 91.44 105 THR A N 1
ATOM 778 C CA . THR A 1 105 ? 7.922 2.378 -5.470 1.00 91.44 105 THR A CA 1
ATOM 779 C C . THR A 1 105 ? 8.051 2.718 -6.954 1.00 91.44 105 THR A C 1
ATOM 781 O O . THR A 1 105 ? 8.998 2.283 -7.601 1.00 91.44 105 THR A O 1
ATOM 784 N N . GLY A 1 106 ? 7.154 3.545 -7.495 1.00 89.44 106 GLY A N 1
ATOM 785 C CA . GLY A 1 106 ? 7.222 3.982 -8.889 1.00 89.44 106 GLY A CA 1
ATOM 786 C C . GLY A 1 106 ? 8.445 4.839 -9.190 1.00 89.44 106 GLY A C 1
ATOM 787 O O . GLY A 1 106 ? 9.033 4.701 -10.261 1.00 89.44 106 GLY A O 1
ATOM 788 N N . ALA A 1 107 ? 8.871 5.687 -8.249 1.00 90.25 107 ALA A N 1
ATOM 789 C CA . ALA A 1 107 ? 10.107 6.448 -8.392 1.00 90.25 107 ALA A CA 1
ATOM 790 C C . ALA A 1 107 ? 11.319 5.510 -8.465 1.00 90.25 107 ALA A C 1
ATOM 792 O O . ALA A 1 107 ? 12.147 5.661 -9.355 1.00 90.25 107 ALA A O 1
ATOM 793 N N . ILE A 1 108 ? 11.382 4.491 -7.602 1.00 89.19 108 ILE A N 1
ATOM 794 C CA . ILE A 1 108 ? 12.441 3.473 -7.631 1.00 89.19 108 ILE A CA 1
ATOM 795 C C . ILE A 1 108 ? 12.427 2.711 -8.959 1.00 89.19 108 ILE A C 1
ATOM 797 O O . ILE A 1 108 ? 13.469 2.574 -9.586 1.00 89.19 108 ILE A O 1
ATOM 801 N N . VAL A 1 109 ? 11.256 2.276 -9.428 1.00 89.38 109 VAL A N 1
ATOM 802 C CA . VAL A 1 109 ? 11.114 1.577 -10.716 1.00 89.38 109 VAL A CA 1
ATOM 803 C C . VAL A 1 109 ? 11.545 2.462 -11.891 1.00 89.38 109 VAL A C 1
ATOM 805 O O . VAL A 1 109 ? 12.222 1.992 -12.797 1.00 89.38 109 VAL A O 1
ATOM 808 N N . GLY A 1 110 ? 11.234 3.759 -11.869 1.00 86.44 110 GLY A N 1
ATOM 809 C CA . GLY A 1 110 ? 11.677 4.699 -12.905 1.00 86.44 110 GLY A CA 1
ATOM 810 C C . GLY A 1 110 ? 13.158 5.054 -12.868 1.00 86.44 110 GLY A C 1
ATOM 811 O O . GLY A 1 110 ? 13.625 5.729 -13.783 1.00 86.44 110 GLY A O 1
ATOM 812 N N . ALA A 1 111 ? 13.885 4.643 -11.824 1.00 88.25 111 ALA A N 1
ATOM 813 C CA . ALA A 1 111 ? 15.335 4.790 -11.741 1.00 88.25 111 ALA A CA 1
ATOM 814 C C . ALA A 1 111 ? 16.078 3.710 -12.543 1.00 88.25 111 ALA A C 1
ATOM 816 O O . ALA A 1 111 ? 17.281 3.844 -12.767 1.00 88.25 111 ALA A O 1
ATOM 817 N N . PHE A 1 112 ? 15.386 2.637 -12.946 1.00 87.00 112 PHE A N 1
ATOM 818 C CA . PHE A 1 112 ? 15.985 1.547 -13.709 1.00 87.00 112 PHE A CA 1
ATOM 819 C C . PHE A 1 112 ? 16.313 1.967 -15.151 1.00 87.00 112 PHE A C 1
ATOM 821 O O . PHE A 1 112 ? 15.679 2.877 -15.703 1.00 87.00 112 PHE A O 1
ATOM 828 N N . PRO A 1 113 ? 17.303 1.308 -15.783 1.00 80.19 113 PRO A N 1
ATOM 829 C CA . PRO A 1 113 ? 17.670 1.571 -17.170 1.00 80.19 113 PRO A CA 1
ATOM 830 C C . PRO A 1 113 ? 16.464 1.442 -18.110 1.00 80.19 113 PRO A C 1
ATOM 832 O O . PRO A 1 113 ? 15.713 0.474 -18.044 1.00 80.19 113 PRO A O 1
ATOM 835 N N . GLY A 1 114 ? 16.279 2.426 -18.994 1.00 72.69 114 GLY A N 1
ATOM 836 C CA . GLY A 1 114 ? 15.144 2.462 -19.927 1.00 72.69 114 GLY A CA 1
ATOM 837 C C . GLY A 1 114 ?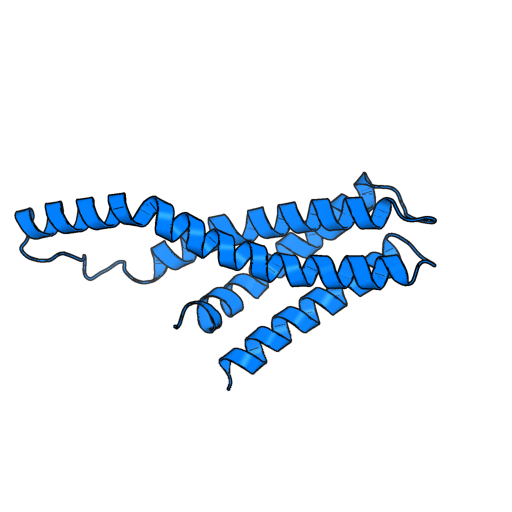 13.858 3.066 -19.353 1.00 72.69 114 GLY A C 1
ATOM 838 O O . GLY A 1 114 ? 12.867 3.155 -20.075 1.00 72.69 114 GLY A O 1
ATOM 839 N N . GLY A 1 115 ? 13.860 3.511 -18.092 1.00 76.25 115 GLY A N 1
ATOM 840 C CA . GLY A 1 115 ? 12.687 4.105 -17.462 1.00 76.25 115 GLY A CA 1
ATOM 841 C C . GLY A 1 115 ? 12.314 5.506 -17.954 1.00 76.25 115 GLY A C 1
ATOM 842 O O . GLY A 1 115 ? 13.168 6.306 -18.334 1.00 76.25 115 GLY A O 1
ATOM 843 N N . TYR A 1 116 ? 11.023 5.844 -17.873 1.00 78.50 116 TYR A N 1
ATOM 844 C CA . TYR A 1 116 ? 10.489 7.174 -18.228 1.00 78.50 116 TYR A CA 1
ATOM 845 C C . TYR A 1 116 ? 10.802 8.278 -17.192 1.00 78.50 116 TYR A C 1
ATOM 847 O O . TYR A 1 116 ? 10.245 9.377 -17.253 1.00 78.50 116 TYR A O 1
ATOM 855 N N . GLY A 1 117 ? 11.703 8.000 -16.246 1.00 81.69 117 GLY A N 1
ATOM 856 C CA . GLY A 1 117 ? 12.144 8.913 -15.198 1.00 81.69 117 GLY A CA 1
ATOM 857 C C . GLY A 1 117 ? 11.296 8.862 -13.924 1.00 81.69 117 GLY A C 1
ATOM 858 O O . GLY A 1 117 ? 10.089 8.624 -13.953 1.00 81.69 117 GLY A O 1
ATOM 859 N N . LEU A 1 118 ? 11.955 9.157 -12.796 1.00 87.25 118 LEU A N 1
ATOM 860 C CA . LEU A 1 118 ? 11.444 9.013 -11.422 1.00 87.25 118 LEU A CA 1
ATOM 861 C C . LEU A 1 118 ? 10.064 9.649 -11.197 1.00 87.25 118 LEU A C 1
ATOM 863 O O . LEU A 1 118 ? 9.233 9.114 -10.466 1.00 87.25 118 LEU A O 1
ATOM 867 N N . PHE A 1 119 ? 9.831 10.819 -11.794 1.00 87.06 119 PHE A N 1
ATOM 868 C CA . PHE A 1 119 ? 8.619 11.596 -11.558 1.00 87.06 119 PHE A CA 1
ATOM 869 C C . PHE A 1 119 ? 7.397 10.990 -12.258 1.00 87.06 119 PHE A C 1
ATOM 871 O O . PHE A 1 119 ? 6.362 10.798 -11.625 1.00 87.06 119 PHE A O 1
ATOM 878 N N . LEU A 1 120 ? 7.518 10.653 -13.545 1.00 86.56 120 LEU A N 1
ATOM 879 C CA . LEU A 1 120 ? 6.420 10.116 -14.356 1.00 86.56 120 LEU A CA 1
ATOM 880 C C . LEU A 1 120 ? 5.995 8.726 -13.878 1.00 86.56 120 LEU A C 1
ATOM 882 O O . LEU A 1 120 ? 4.804 8.471 -13.690 1.00 86.56 120 LEU A O 1
ATOM 886 N N . THR A 1 121 ? 6.960 7.843 -13.622 1.00 87.69 121 THR A N 1
ATOM 887 C CA . THR A 1 121 ? 6.686 6.503 -13.089 1.00 87.69 121 THR A CA 1
ATOM 888 C C . THR A 1 121 ? 6.205 6.557 -11.646 1.00 87.69 121 THR A C 1
ATOM 890 O O . THR A 1 121 ? 5.278 5.834 -11.287 1.00 87.69 121 THR A O 1
ATOM 893 N N . GLY A 1 122 ? 6.772 7.450 -10.828 1.00 88.19 122 GLY A N 1
ATOM 894 C CA . GLY A 1 122 ? 6.295 7.722 -9.478 1.00 88.19 122 GLY A CA 1
ATOM 895 C C . GLY A 1 122 ? 4.815 8.075 -9.495 1.00 88.19 122 GLY A C 1
ATOM 896 O O . GLY A 1 122 ? 4.012 7.381 -8.878 1.00 88.19 122 GLY A O 1
ATOM 897 N N . LEU A 1 123 ? 4.432 9.089 -10.273 1.00 91.56 123 LEU A N 1
ATOM 898 C CA . LEU A 1 123 ? 3.057 9.580 -10.359 1.00 91.56 123 LEU A CA 1
ATOM 899 C C . LEU A 1 123 ? 2.086 8.503 -10.872 1.00 91.56 123 LEU A C 1
ATOM 901 O O . LEU A 1 123 ? 1.001 8.348 -10.311 1.00 91.56 123 LEU A O 1
ATOM 905 N N . LEU A 1 124 ? 2.501 7.702 -11.860 1.00 90.69 124 LEU A N 1
ATOM 906 C CA . LEU A 1 124 ? 1.733 6.560 -12.366 1.00 90.69 124 LEU A CA 1
ATOM 907 C C . LEU A 1 124 ? 1.437 5.536 -11.258 1.00 90.69 124 LEU A C 1
ATOM 909 O O . LEU A 1 124 ? 0.277 5.186 -11.032 1.00 90.69 124 LEU A O 1
ATOM 913 N N . TYR A 1 125 ? 2.461 5.099 -10.521 1.00 92.06 125 TYR A N 1
ATOM 914 C CA . TYR A 1 125 ? 2.265 4.193 -9.388 1.00 92.06 125 TYR A CA 1
ATOM 915 C C . TYR A 1 125 ? 1.472 4.842 -8.259 1.00 92.06 125 TYR A C 1
ATOM 917 O O . TYR A 1 125 ? 0.687 4.164 -7.609 1.00 92.06 125 TYR A O 1
ATOM 925 N N . GLY A 1 126 ? 1.646 6.139 -8.015 1.00 89.19 126 GLY A N 1
ATOM 926 C CA . GLY A 1 126 ? 0.901 6.872 -6.999 1.00 89.19 126 GLY A CA 1
ATOM 927 C C . GLY A 1 126 ? -0.599 6.869 -7.267 1.00 89.19 126 GLY A C 1
ATOM 928 O O . GLY A 1 126 ? -1.383 6.517 -6.387 1.00 89.19 126 GLY A O 1
ATOM 929 N N . VAL A 1 127 ? -1.004 7.202 -8.495 1.00 92.62 127 VAL A N 1
ATOM 930 C CA . VAL A 1 127 ? -2.418 7.212 -8.896 1.00 92.62 127 VAL A CA 1
ATOM 931 C C . VAL A 1 127 ? -3.007 5.805 -8.830 1.00 92.62 127 VAL A C 1
ATOM 933 O O . VAL A 1 127 ? -4.048 5.603 -8.205 1.00 92.62 127 VAL A O 1
ATOM 936 N N . VAL A 1 128 ? -2.329 4.815 -9.417 1.00 92.50 128 VAL A N 1
ATOM 937 C CA . VAL A 1 128 ? -2.823 3.430 -9.418 1.00 92.50 128 VAL A CA 1
ATOM 938 C C . VAL A 1 128 ? -2.838 2.846 -8.006 1.00 92.50 128 VAL A C 1
ATOM 940 O O . VAL A 1 128 ? -3.801 2.184 -7.624 1.00 92.50 128 VAL A O 1
ATOM 943 N N . GLY A 1 129 ? -1.823 3.147 -7.200 1.00 90.25 129 GLY A N 1
ATOM 944 C CA . GLY A 1 129 ? -1.722 2.745 -5.803 1.00 90.25 129 GLY A CA 1
ATOM 945 C C . GLY A 1 129 ? -2.835 3.329 -4.940 1.00 90.25 129 GLY A C 1
ATOM 946 O O . GLY A 1 129 ? -3.405 2.609 -4.127 1.00 90.25 129 GLY A O 1
ATOM 947 N N . LEU A 1 130 ? -3.218 4.593 -5.145 1.00 91.75 130 LEU A N 1
ATOM 948 C CA . LEU A 1 130 ? -4.357 5.205 -4.449 1.00 91.75 130 LEU A CA 1
ATOM 949 C C . LEU A 1 130 ? -5.686 4.535 -4.816 1.00 91.75 130 LEU A C 1
ATOM 951 O O . LEU A 1 130 ? -6.483 4.220 -3.928 1.00 91.75 130 LEU A O 1
ATOM 955 N N . VAL A 1 131 ? -5.913 4.281 -6.108 1.00 92.56 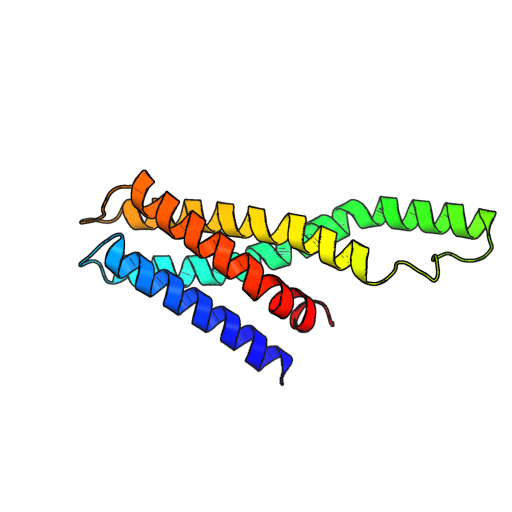131 VAL A N 1
ATOM 956 C CA . VAL A 1 131 ? -7.117 3.582 -6.585 1.00 92.56 131 VAL A CA 1
ATOM 957 C C . VAL A 1 131 ? -7.170 2.171 -6.007 1.00 92.56 131 VAL A C 1
ATOM 959 O O . VAL A 1 131 ? -8.189 1.763 -5.446 1.00 92.56 131 VAL A O 1
ATOM 962 N N . PHE A 1 132 ? -6.056 1.442 -6.077 1.00 91.50 132 PHE A N 1
ATOM 963 C CA . PHE A 1 132 ? -5.958 0.099 -5.529 1.00 91.50 132 PHE A CA 1
ATOM 964 C C . PHE A 1 132 ? -6.154 0.090 -4.012 1.00 91.50 132 PHE A C 1
ATOM 966 O O . PHE A 1 132 ? -6.921 -0.730 -3.518 1.00 91.50 132 PHE A O 1
ATOM 973 N N . ALA A 1 133 ? -5.564 1.029 -3.269 1.00 87.44 133 ALA A N 1
ATOM 974 C CA . ALA A 1 133 ? -5.755 1.138 -1.825 1.00 87.44 133 ALA A CA 1
ATOM 975 C C . ALA A 1 133 ? -7.220 1.385 -1.447 1.00 87.44 133 ALA A C 1
ATOM 977 O O . ALA A 1 133 ? -7.713 0.780 -0.496 1.00 87.44 133 ALA A O 1
ATOM 978 N N . GLY A 1 134 ? -7.933 2.225 -2.205 1.00 86.56 134 GLY A N 1
ATOM 979 C CA . GLY A 1 134 ? -9.361 2.476 -1.998 1.00 86.56 134 GLY A CA 1
ATOM 980 C C . GLY A 1 134 ? -10.224 1.216 -2.123 1.00 86.56 134 GLY A C 1
ATOM 981 O O . GLY A 1 134 ? -11.201 1.064 -1.390 1.00 86.56 134 GLY A O 1
ATOM 982 N N . LEU A 1 135 ? -9.834 0.282 -2.994 1.00 87.50 135 LEU A N 1
ATOM 983 C CA . LEU A 1 135 ? -10.501 -1.013 -3.166 1.00 87.50 135 LEU A CA 1
ATOM 984 C C . LEU A 1 135 ? -10.022 -2.045 -2.133 1.00 87.50 135 LEU A C 1
ATOM 986 O O . LEU A 1 135 ? -10.823 -2.728 -1.491 1.00 87.50 135 LEU A O 1
ATOM 990 N N . ALA A 1 136 ? -8.707 -2.137 -1.943 1.00 83.50 136 ALA A N 1
ATOM 991 C CA . ALA A 1 136 ? -8.056 -3.129 -1.101 1.00 83.50 136 ALA A CA 1
ATOM 992 C C . ALA A 1 136 ? -8.357 -2.919 0.385 1.00 83.50 136 ALA A C 1
ATOM 994 O O . ALA A 1 136 ? -8.493 -3.901 1.110 1.00 83.50 136 ALA A O 1
ATOM 995 N N . VAL A 1 137 ? -8.536 -1.677 0.849 1.00 81.50 137 VAL A N 1
ATOM 996 C CA . VAL A 1 137 ? -8.786 -1.376 2.268 1.00 81.50 137 VAL A CA 1
ATOM 997 C C . VAL A 1 137 ? -10.023 -2.093 2.817 1.00 81.50 137 VAL A C 1
ATOM 999 O O . VAL A 1 137 ? -10.020 -2.531 3.962 1.00 81.50 137 VAL A O 1
ATOM 1002 N N . GLY A 1 138 ? -11.068 -2.291 2.007 1.00 76.94 138 GLY A N 1
ATOM 1003 C CA . GLY A 1 138 ? -12.249 -3.050 2.426 1.00 76.94 138 GLY A CA 1
ATOM 1004 C C . GLY A 1 138 ? -11.941 -4.527 2.681 1.00 76.94 138 GLY A C 1
ATOM 1005 O O . GLY A 1 138 ? -12.456 -5.113 3.631 1.00 76.94 138 GLY A O 1
ATOM 1006 N N . VAL A 1 139 ? -11.069 -5.118 1.863 1.00 79.19 139 VAL A N 1
ATOM 1007 C CA . VAL A 1 139 ? -10.641 -6.517 1.996 1.00 79.19 139 VAL A CA 1
ATOM 1008 C C . VAL A 1 139 ? -9.636 -6.660 3.139 1.00 79.19 139 VAL A C 1
ATOM 1010 O O . VAL A 1 139 ? -9.776 -7.563 3.959 1.00 79.19 139 VAL A O 1
ATOM 1013 N N . VAL A 1 140 ? -8.674 -5.739 3.238 1.00 74.88 140 VAL A N 1
ATOM 1014 C CA . VAL A 1 140 ? -7.648 -5.735 4.287 1.00 74.88 140 VAL A CA 1
ATOM 1015 C C . VAL A 1 140 ? -8.294 -5.603 5.665 1.00 74.88 140 VAL A C 1
ATOM 1017 O O . VAL A 1 140 ? -8.064 -6.442 6.527 1.00 74.88 140 VAL A O 1
ATOM 1020 N N . LEU A 1 141 ? -9.179 -4.623 5.867 1.00 73.81 141 LEU A N 1
ATOM 1021 C CA . LEU A 1 141 ? -9.827 -4.430 7.168 1.00 73.81 141 LEU A CA 1
ATOM 1022 C C . LEU A 1 141 ? -10.744 -5.591 7.554 1.00 73.81 141 LEU A C 1
ATOM 1024 O O . LEU A 1 141 ? -10.772 -5.975 8.718 1.00 73.81 141 LEU A O 1
ATOM 1028 N N . LYS A 1 142 ? -11.473 -6.162 6.589 1.00 72.50 142 LYS A N 1
ATOM 1029 C CA . LYS A 1 142 ? -12.420 -7.249 6.859 1.00 72.50 142 LYS A CA 1
ATOM 1030 C C . LYS A 1 142 ? -11.730 -8.577 7.162 1.00 72.50 142 LYS A C 1
ATOM 1032 O O . LYS A 1 142 ? -12.218 -9.327 7.992 1.00 72.50 142 LYS A O 1
ATOM 1037 N N . TRP A 1 143 ? -10.635 -8.889 6.474 1.00 68.19 143 TRP A N 1
ATOM 1038 C CA . TRP A 1 143 ? -10.040 -10.227 6.530 1.00 68.19 143 TRP A CA 1
ATOM 1039 C C . TRP A 1 143 ? -8.709 -10.301 7.277 1.00 68.19 143 TRP A C 1
ATOM 1041 O O . TRP A 1 143 ? -8.314 -11.402 7.645 1.00 68.19 143 TRP A O 1
ATOM 1051 N N . PHE A 1 144 ? -8.035 -9.172 7.519 1.00 62.88 144 PHE A N 1
ATOM 1052 C CA . PHE A 1 144 ? -6.825 -9.119 8.350 1.00 62.88 144 PHE A CA 1
ATOM 1053 C C . PHE A 1 144 ? -7.085 -8.521 9.740 1.00 62.88 144 PHE A C 1
ATOM 1055 O O . PHE A 1 144 ? -6.296 -8.764 10.643 1.00 62.88 144 PHE A O 1
ATOM 1062 N N . GLY A 1 145 ? -8.171 -7.758 9.925 1.00 54.97 145 GLY A N 1
ATOM 1063 C CA . GLY A 1 145 ? -8.527 -7.148 11.214 1.00 54.97 145 GLY A CA 1
ATOM 1064 C C . GLY A 1 145 ? -9.282 -8.064 12.188 1.00 54.97 145 GLY A C 1
ATOM 1065 O O . GLY A 1 145 ? -9.410 -7.717 13.357 1.00 54.97 145 GLY A O 1
ATOM 1066 N N . GLU A 1 146 ? -9.784 -9.212 11.727 1.00 47.53 146 GLU A N 1
ATOM 1067 C CA . GLU A 1 146 ? -10.413 -10.242 12.566 1.00 47.53 146 GLU A CA 1
ATOM 1068 C C . GLU A 1 146 ? -9.359 -11.279 12.987 1.00 47.53 146 GLU A C 1
ATOM 1070 O O . GLU A 1 146 ? -9.259 -12.344 12.374 1.00 47.53 146 GLU A O 1
ATOM 1075 N N . ASN A 1 147 ? -8.564 -10.952 14.008 1.00 38.94 147 ASN A N 1
ATOM 1076 C CA . ASN A 1 147 ? -7.790 -11.918 14.794 1.00 38.94 147 ASN A CA 1
ATOM 1077 C C . ASN A 1 147 ? -8.231 -11.844 16.255 1.00 38.94 147 ASN A C 1
ATOM 1079 O O . ASN A 1 147 ? -8.298 -10.708 16.779 1.00 38.94 147 ASN A O 1
#

Secondary structure (DSSP, 8-state):
-HHHHHHHHHHHHHHHHHHHHHHHHSTT-HHHHHHHHHHHHHHHHHHHHHHHHHHHHHHHHHHHHHHHHHHHHS-SS-TT-TTHHHHHHHHHHHHHHHHHHHHHHHHHHTTSTT-S-HHHHHHHHHHHHHHHHHHHHHHHHHHHS--

pLDDT: mean 81.58, std 10.27, range [38.94, 93.75]